Protein AF-A0A1D2X1B5-F1 (afdb_monomer_lite)

Secondary structure (DSSP, 8-state):
-EEETTT--EEEEETTEEEEEE-HHHHHHHHHHHHHH-TTPPTT-EEEEEEEEEEETT-TT---EEEEEEE-SSSS-EEEEEESSSSEEEEEEEETTTTEEEEEEEETT-SSPPPHHHHHHH--S-------------

Structure (mmCIF, N/CA/C/O backbone):
data_AF-A0A1D2X1B5-F1
#
_entry.id   AF-A0A1D2X1B5-F1
#
loop_
_atom_site.group_PDB
_atom_site.id
_atom_site.type_symbol
_atom_site.label_atom_id
_atom_site.label_alt_id
_atom_site.label_comp_id
_atom_site.label_asym_id
_atom_site.label_entity_id
_atom_site.label_seq_id
_atom_site.pdbx_PDB_ins_code
_atom_site.Cartn_x
_atom_site.Cartn_y
_atom_site.Cartn_z
_atom_site.occupancy
_atom_site.B_iso_or_equiv
_atom_site.auth_seq_id
_atom_site.auth_comp_id
_atom_site.auth_asym_id
_atom_site.auth_atom_id
_atom_site.pdbx_PDB_model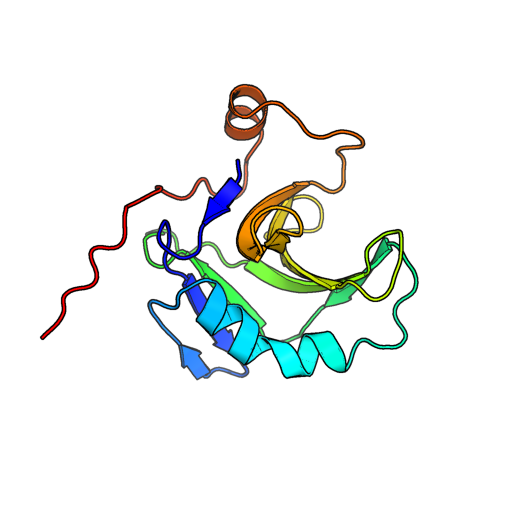_num
ATOM 1 N N . MET A 1 1 ? 13.114 2.960 -1.027 1.00 80.9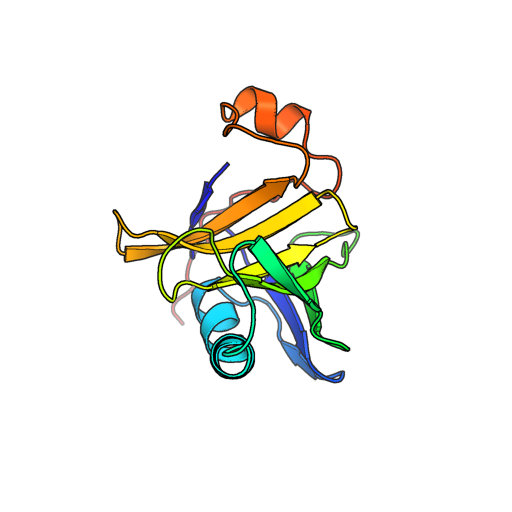4 1 MET A N 1
ATOM 2 C CA . MET A 1 1 ? 12.493 3.451 -2.267 1.00 80.94 1 MET A CA 1
ATOM 3 C C . MET A 1 1 ? 11.207 4.162 -1.895 1.00 80.94 1 MET A C 1
ATOM 5 O O . MET A 1 1 ? 10.284 3.548 -1.377 1.00 80.94 1 MET A O 1
ATOM 9 N N . ILE A 1 2 ? 11.167 5.473 -2.127 1.00 85.00 2 ILE A N 1
ATOM 10 C CA . ILE A 1 2 ? 9.976 6.302 -1.906 1.00 85.00 2 ILE A CA 1
ATOM 11 C C . ILE A 1 2 ? 9.406 6.650 -3.273 1.00 85.00 2 ILE A C 1
ATOM 13 O O . ILE A 1 2 ? 10.155 7.104 -4.138 1.00 85.00 2 ILE A O 1
ATOM 17 N N . ILE A 1 3 ? 8.114 6.418 -3.468 1.00 89.50 3 ILE A N 1
ATOM 18 C CA . ILE A 1 3 ? 7.373 6.707 -4.693 1.00 89.50 3 ILE A CA 1
ATOM 19 C C . ILE A 1 3 ? 6.394 7.843 -4.396 1.00 89.50 3 ILE A C 1
ATOM 21 O O . ILE A 1 3 ? 5.643 7.755 -3.426 1.00 89.50 3 ILE A O 1
ATOM 25 N N . THR A 1 4 ? 6.398 8.906 -5.192 1.00 89.69 4 THR A N 1
ATOM 26 C CA . THR A 1 4 ? 5.467 10.033 -5.037 1.00 89.69 4 THR A CA 1
ATOM 27 C C . THR A 1 4 ? 4.195 9.850 -5.860 1.00 89.69 4 THR A C 1
ATOM 29 O O . THR A 1 4 ? 4.115 9.005 -6.749 1.00 89.69 4 THR A O 1
ATOM 32 N N . ASP A 1 5 ? 3.187 10.665 -5.547 1.00 87.25 5 ASP A N 1
ATOM 33 C CA . ASP A 1 5 ? 1.843 10.648 -6.146 1.00 87.25 5 ASP A CA 1
ATOM 34 C C . ASP A 1 5 ? 1.804 10.621 -7.687 1.00 87.25 5 ASP A C 1
ATOM 36 O O . ASP A 1 5 ? 0.871 10.094 -8.283 1.00 87.25 5 ASP A O 1
ATOM 40 N N . ASP A 1 6 ? 2.821 11.183 -8.335 1.00 84.69 6 ASP A N 1
ATOM 41 C CA . ASP A 1 6 ? 2.952 11.345 -9.782 1.00 84.69 6 ASP A CA 1
ATOM 42 C C . ASP A 1 6 ? 3.903 10.339 -10.457 1.00 84.69 6 ASP A C 1
ATOM 44 O O . ASP A 1 6 ? 4.164 10.459 -11.657 1.00 84.69 6 ASP A O 1
ATOM 48 N N . GLU A 1 7 ? 4.445 9.371 -9.714 1.00 89.06 7 GLU A N 1
ATOM 49 C CA . GLU A 1 7 ? 5.424 8.400 -10.229 1.00 89.06 7 GLU A CA 1
ATOM 50 C C . GLU A 1 7 ? 4.824 7.046 -10.622 1.00 89.06 7 GLU A C 1
ATOM 52 O O . GLU A 1 7 ? 5.462 6.294 -11.363 1.00 89.06 7 GLU A O 1
ATOM 57 N N . VAL A 1 8 ? 3.636 6.712 -10.117 1.00 92.19 8 VAL A N 1
ATOM 58 C CA . VAL A 1 8 ? 2.948 5.442 -10.386 1.00 92.19 8 VAL A CA 1
ATOM 59 C C . VAL A 1 8 ? 1.444 5.653 -10.460 1.00 92.19 8 VAL A C 1
ATOM 61 O O . VAL A 1 8 ? 0.914 6.634 -9.942 1.00 92.19 8 VAL A O 1
ATOM 64 N N . LEU A 1 9 ? 0.766 4.696 -11.084 1.00 94.81 9 LEU A N 1
ATOM 65 C CA . LEU A 1 9 ? -0.683 4.582 -11.064 1.00 94.81 9 LEU A CA 1
ATOM 66 C C . LEU A 1 9 ? -1.060 3.229 -10.470 1.00 94.81 9 LEU A C 1
ATOM 68 O O . LEU A 1 9 ? -0.366 2.232 -10.695 1.00 94.81 9 LEU A O 1
ATOM 72 N N . LEU A 1 10 ? -2.134 3.219 -9.689 1.00 95.38 10 LEU A N 1
ATOM 73 C CA . LEU A 1 10 ? -2.640 2.038 -9.006 1.00 95.38 10 LEU A CA 1
ATOM 74 C C . LEU A 1 10 ? -4.047 1.704 -9.501 1.00 95.38 10 LEU A C 1
ATOM 76 O O . LEU A 1 10 ? -4.882 2.583 -9.710 1.00 95.38 10 LEU A O 1
ATOM 80 N N . ASP A 1 11 ? -4.329 0.418 -9.614 1.00 96.44 11 ASP A N 1
ATOM 81 C CA . ASP A 1 11 ? -5.674 -0.105 -9.783 1.00 96.44 11 ASP A CA 1
ATOM 82 C C . ASP A 1 11 ? -6.150 -0.635 -8.429 1.00 96.44 11 ASP A C 1
ATOM 84 O O . ASP A 1 11 ? -5.431 -1.364 -7.743 1.00 96.44 11 ASP A O 1
ATOM 88 N N . LEU A 1 12 ? -7.366 -0.273 -8.033 1.00 97.00 12 LEU A N 1
ATOM 89 C CA . LEU A 1 12 ? -7.957 -0.644 -6.754 1.00 97.00 12 LEU A CA 1
ATOM 90 C C . LEU A 1 12 ? -9.274 -1.379 -6.994 1.00 97.00 12 LEU A C 1
ATOM 92 O O . LEU A 1 12 ? -10.125 -0.927 -7.753 1.00 97.00 12 LEU A O 1
ATOM 96 N N . THR A 1 13 ? -9.460 -2.515 -6.332 1.00 96.75 13 THR A N 1
ATOM 97 C CA . THR A 1 13 ? -10.741 -3.225 -6.275 1.00 96.75 13 THR A CA 1
ATOM 98 C C . THR A 1 13 ? -11.328 -3.068 -4.880 1.00 96.75 13 THR A C 1
ATOM 100 O O . THR A 1 13 ? -10.628 -3.358 -3.913 1.00 96.75 13 THR A O 1
ATOM 103 N N . ILE A 1 14 ? -12.584 -2.628 -4.772 1.00 95.62 14 ILE A N 1
ATOM 104 C CA . ILE A 1 14 ? -13.337 -2.502 -3.513 1.00 95.62 14 ILE A CA 1
ATOM 105 C C . ILE A 1 14 ? -14.706 -3.154 -3.707 1.00 95.62 14 ILE A C 1
ATOM 107 O O . ILE A 1 14 ? -15.506 -2.658 -4.502 1.00 95.62 14 ILE A O 1
ATOM 111 N N . ASP A 1 15 ? -14.979 -4.244 -2.986 1.00 93.44 15 ASP A N 1
ATOM 112 C CA . ASP A 1 15 ? -16.260 -4.970 -3.055 1.00 93.44 15 ASP A CA 1
ATOM 113 C C . ASP A 1 15 ? -16.695 -5.237 -4.510 1.00 93.44 15 ASP A C 1
ATOM 115 O O . ASP A 1 15 ? -17.774 -4.840 -4.946 1.00 93.44 15 ASP A O 1
ATOM 119 N N . ASP A 1 16 ? -15.787 -5.840 -5.285 1.00 91.38 16 ASP A N 1
ATOM 120 C CA . ASP A 1 16 ? -15.926 -6.162 -6.715 1.00 91.38 16 ASP A CA 1
ATOM 121 C C . ASP A 1 16 ? -16.009 -4.962 -7.683 1.00 91.38 16 ASP A C 1
ATOM 123 O O . ASP A 1 16 ? -16.007 -5.152 -8.902 1.00 91.38 16 ASP A O 1
ATOM 127 N N . ASN A 1 17 ? -15.996 -3.722 -7.186 1.00 95.44 17 ASN A N 1
ATOM 128 C CA . ASN A 1 17 ? -15.881 -2.527 -8.022 1.00 95.44 17 ASN A CA 1
ATOM 129 C C . ASN A 1 17 ? -14.416 -2.238 -8.336 1.00 95.44 17 ASN A C 1
ATOM 131 O O . ASN A 1 17 ? -13.589 -2.165 -7.429 1.00 95.44 17 ASN A O 1
ATOM 135 N N . ILE A 1 18 ? -14.105 -2.043 -9.617 1.00 94.88 18 ILE A N 1
ATOM 136 C CA . ILE A 1 18 ? -12.741 -1.813 -10.096 1.00 94.88 18 ILE A CA 1
ATOM 137 C C . ILE A 1 18 ? -12.561 -0.335 -10.446 1.00 94.88 18 ILE A C 1
ATOM 139 O O . ILE A 1 18 ? -13.276 0.209 -11.288 1.00 94.88 18 ILE A O 1
ATOM 143 N N . TYR A 1 19 ? -11.558 0.282 -9.834 1.00 96.62 19 TYR A N 1
ATOM 144 C CA . TYR A 1 19 ? -11.094 1.639 -10.080 1.00 96.62 19 TYR A CA 1
ATOM 145 C C . TYR A 1 19 ? -9.697 1.552 -10.690 1.00 96.62 19 TYR A C 1
ATOM 147 O O . TYR A 1 19 ? -8.836 0.861 -10.154 1.00 96.62 19 TYR A O 1
ATOM 155 N N . LEU A 1 20 ? -9.474 2.211 -11.824 1.00 95.38 20 LEU A N 1
ATOM 156 C CA . LEU A 1 20 ? -8.248 2.057 -12.609 1.00 95.38 20 LEU A CA 1
ATOM 157 C C . LEU A 1 20 ? -7.469 3.365 -12.683 1.00 95.38 20 LEU A C 1
ATOM 159 O O . LEU A 1 20 ? -8.075 4.436 -12.735 1.00 95.38 20 LEU A O 1
ATOM 163 N N . ASN A 1 21 ? -6.148 3.255 -12.815 1.00 94.38 21 ASN A N 1
ATOM 164 C CA . ASN A 1 21 ? -5.233 4.371 -13.059 1.00 94.38 21 ASN A CA 1
ATOM 165 C C . ASN A 1 21 ? -5.338 5.499 -12.018 1.00 94.38 21 ASN A C 1
ATOM 167 O O . ASN A 1 21 ? -5.353 6.682 -12.365 1.00 94.38 21 ASN A O 1
ATOM 171 N N . LEU A 1 22 ? -5.435 5.130 -10.745 1.00 95.12 22 LEU A N 1
ATOM 172 C CA . LEU A 1 22 ? -5.545 6.056 -9.627 1.00 95.12 22 LEU A CA 1
ATOM 173 C C . LEU A 1 22 ? -4.174 6.577 -9.202 1.00 95.12 22 LEU A C 1
ATOM 175 O O . LEU A 1 22 ? -3.198 5.822 -9.159 1.00 95.12 22 LEU A O 1
ATOM 179 N N . LYS A 1 23 ? -4.112 7.850 -8.811 1.00 95.62 23 LYS A N 1
ATOM 180 C CA . LYS A 1 23 ? -2.959 8.381 -8.080 1.00 95.62 23 LYS A CA 1
ATOM 181 C C . LYS A 1 23 ? -2.985 7.923 -6.626 1.00 95.62 23 LYS A C 1
ATOM 183 O O . LYS A 1 23 ? -4.001 7.448 -6.118 1.00 95.62 23 LYS A O 1
ATOM 188 N N . LEU A 1 24 ? -1.870 8.105 -5.923 1.00 95.19 24 LEU A N 1
ATOM 189 C CA . LEU A 1 24 ? -1.762 7.743 -4.506 1.00 95.19 24 LEU A CA 1
ATOM 190 C C . LEU A 1 24 ? -2.776 8.505 -3.634 1.00 95.19 24 LEU A C 1
ATOM 192 O O . LEU A 1 24 ? -3.325 7.946 -2.688 1.00 95.19 24 LEU A O 1
ATOM 196 N N . SER A 1 25 ? -3.032 9.767 -3.968 1.00 94.56 25 SER A N 1
ATOM 197 C CA . SER A 1 25 ? -4.026 10.638 -3.339 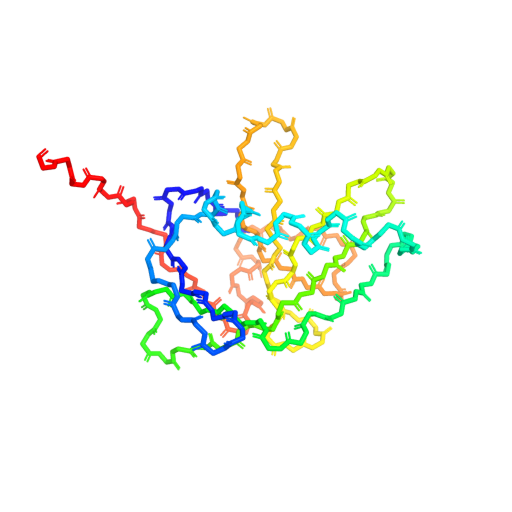1.00 94.56 25 SER A CA 1
ATOM 198 C C . SER A 1 25 ? -5.459 10.161 -3.570 1.00 94.56 25 SER A C 1
ATOM 200 O O . SER A 1 25 ? -6.211 10.066 -2.604 1.00 94.56 25 SER A O 1
ATOM 202 N N . ASP A 1 26 ? -5.811 9.770 -4.798 1.00 95.44 26 ASP A N 1
ATOM 203 C CA . ASP A 1 26 ? -7.133 9.205 -5.109 1.00 95.44 26 ASP A CA 1
ATOM 204 C C . ASP A 1 26 ? -7.375 7.900 -4.324 1.00 95.44 26 ASP A C 1
ATOM 206 O O . ASP A 1 26 ? -8.457 7.662 -3.783 1.00 95.44 26 ASP A O 1
ATOM 210 N N . VAL A 1 27 ? -6.344 7.053 -4.214 1.00 95.81 27 VAL A N 1
ATOM 211 C CA . VAL A 1 27 ? -6.397 5.816 -3.419 1.00 95.81 27 VAL A CA 1
ATOM 212 C C . VAL A 1 27 ? -6.575 6.111 -1.928 1.00 95.81 27 VAL A C 1
ATOM 214 O O . VAL A 1 27 ? -7.338 5.415 -1.255 1.00 95.81 27 VAL A O 1
ATOM 217 N N . GLU A 1 28 ? -5.890 7.127 -1.396 1.00 94.88 28 GLU A N 1
ATOM 218 C CA . GLU A 1 28 ? -6.059 7.553 -0.004 1.00 94.88 28 GLU A CA 1
ATOM 219 C C . GLU A 1 28 ? -7.494 7.999 0.265 1.00 94.88 28 GLU A C 1
ATOM 221 O O . GLU A 1 28 ? -8.095 7.514 1.224 1.00 94.88 28 GLU A O 1
ATOM 226 N N . GLU A 1 29 ? -8.061 8.829 -0.614 1.00 95.56 29 GLU A N 1
ATOM 227 C CA . GLU A 1 29 ? -9.418 9.355 -0.478 1.00 95.56 29 GLU A CA 1
ATOM 228 C C . GLU A 1 29 ? -10.459 8.226 -0.465 1.00 95.56 29 GLU A C 1
ATOM 230 O O . GLU A 1 29 ? -11.315 8.173 0.425 1.00 95.56 29 GLU A O 1
ATOM 235 N N . LEU A 1 30 ? -10.343 7.266 -1.390 1.00 96.00 30 LEU A N 1
ATOM 236 C CA . LEU A 1 30 ? -11.228 6.096 -1.449 1.00 96.00 30 LEU A CA 1
ATOM 237 C C . LEU A 1 30 ? -11.149 5.231 -0.183 1.00 96.00 30 LEU A C 1
ATOM 239 O O . LEU A 1 30 ? -12.152 4.655 0.247 1.00 96.00 30 LEU A O 1
ATOM 243 N N . LEU A 1 31 ? -9.968 5.138 0.433 1.00 95.12 31 LEU A N 1
ATOM 244 C CA . LEU A 1 31 ? -9.721 4.293 1.603 1.00 95.12 31 LEU A CA 1
ATOM 245 C C . LEU A 1 31 ? -9.799 5.043 2.943 1.00 95.12 31 LEU A C 1
ATOM 247 O O . LEU A 1 31 ? -9.702 4.423 4.011 1.00 95.12 31 LEU A O 1
ATOM 251 N N . LEU A 1 32 ? -10.020 6.359 2.920 1.00 93.38 32 LEU A N 1
ATOM 252 C CA . LEU A 1 32 ? -9.990 7.222 4.100 1.00 93.38 32 LEU A CA 1
ATOM 253 C C . LEU A 1 32 ? -11.007 6.786 5.159 1.00 93.38 32 LEU A C 1
ATOM 255 O O . LEU A 1 32 ? -10.696 6.734 6.350 1.00 93.38 32 LEU A O 1
ATOM 259 N N . SER A 1 33 ? -12.218 6.417 4.742 1.00 92.06 33 SER A N 1
ATOM 260 C CA . SER A 1 33 ? -13.276 5.969 5.655 1.00 92.06 33 SER A CA 1
ATOM 261 C C . SER A 1 33 ? -12.878 4.704 6.431 1.00 92.06 33 SER A C 1
ATOM 263 O O . SER A 1 33 ? -13.085 4.628 7.647 1.00 92.06 33 SER A O 1
ATOM 265 N N . TYR A 1 34 ? -12.223 3.750 5.766 1.00 91.62 34 TYR A N 1
ATOM 266 C CA . TYR A 1 34 ? -11.698 2.523 6.368 1.00 91.62 34 TYR A CA 1
ATOM 267 C C . TYR A 1 34 ? -10.530 2.805 7.319 1.00 91.62 34 TYR A C 1
ATOM 269 O O . TYR A 1 34 ? -10.454 2.263 8.423 1.00 91.62 34 TYR A O 1
ATOM 277 N N . LYS A 1 35 ? -9.634 3.713 6.930 1.00 90.00 35 LYS A N 1
ATOM 278 C CA . LYS A 1 35 ? -8.516 4.166 7.765 1.00 90.00 35 LYS A CA 1
ATOM 279 C C . LYS A 1 35 ? -9.004 4.845 9.050 1.00 90.00 35 LYS A C 1
ATOM 281 O O . LYS A 1 35 ? -8.464 4.589 10.128 1.00 90.00 35 LYS A O 1
ATOM 286 N N . LEU A 1 36 ? -10.047 5.672 8.960 1.00 87.94 36 LEU A N 1
ATOM 287 C CA . LEU A 1 36 ? -10.639 6.381 10.099 1.00 87.94 36 LEU A CA 1
ATOM 288 C C . LEU A 1 36 ? -11.498 5.487 11.002 1.00 87.94 36 LEU A C 1
ATOM 290 O O . LEU A 1 36 ? -11.628 5.793 12.191 1.00 87.94 36 LEU A O 1
ATOM 294 N N . SER A 1 37 ? -12.085 4.406 10.481 1.00 85.62 37 SER A N 1
ATOM 295 C CA . SER A 1 37 ? -12.891 3.468 11.275 1.00 85.62 37 SER A CA 1
ATOM 296 C C . SER A 1 37 ? -12.036 2.557 12.165 1.00 85.62 37 SER A C 1
ATOM 298 O O . SER A 1 37 ? -12.493 2.133 13.229 1.00 85.62 37 SER A O 1
ATOM 300 N N . ALA A 1 38 ? -10.758 2.357 11.827 1.00 80.19 38 ALA A N 1
ATOM 301 C CA . ALA A 1 38 ? -9.785 1.578 12.597 1.00 80.19 38 ALA A CA 1
ATOM 302 C C . ALA A 1 38 ? -9.282 2.291 13.881 1.00 80.19 38 ALA A C 1
ATOM 304 O O . ALA A 1 38 ? -8.083 2.323 14.193 1.00 80.19 38 ALA A O 1
ATOM 305 N N . LYS A 1 39 ? -10.191 2.904 14.652 1.00 72.88 39 LYS A N 1
ATOM 306 C CA . LYS A 1 39 ? -9.858 3.723 15.834 1.00 72.88 39 LYS A CA 1
ATOM 307 C C . LYS A 1 39 ? -9.230 2.923 16.973 1.00 72.88 39 LYS A C 1
ATOM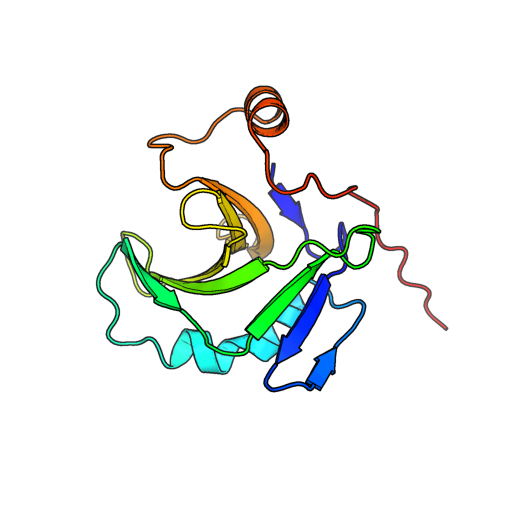 309 O O . LYS A 1 39 ? -8.367 3.458 17.661 1.00 72.88 39 LYS A O 1
ATOM 314 N N . LEU A 1 40 ? -9.643 1.666 17.132 1.00 82.12 40 LEU A N 1
ATOM 315 C CA . LEU A 1 40 ? -9.300 0.808 18.271 1.00 82.12 40 LEU A CA 1
ATOM 316 C C . LEU A 1 40 ? -7.980 0.037 18.125 1.00 82.12 40 LEU A C 1
ATOM 318 O O . LEU A 1 40 ? -7.595 -0.650 19.067 1.00 82.12 40 LEU A O 1
ATOM 322 N N . LEU A 1 41 ? -7.291 0.138 16.982 1.00 85.56 41 LEU A N 1
ATOM 323 C CA . LEU A 1 41 ? -5.984 -0.500 16.804 1.00 85.56 41 LEU A CA 1
ATOM 324 C C . LEU A 1 41 ? -5.001 -0.008 17.873 1.00 85.56 41 LEU A C 1
ATOM 326 O O . LEU A 1 41 ? -4.935 1.197 18.148 1.00 85.56 41 LEU A O 1
ATOM 330 N N . LYS A 1 42 ? -4.218 -0.922 18.453 1.00 88.38 42 LYS A N 1
ATOM 331 C CA . LYS A 1 42 ? -3.069 -0.558 19.292 1.00 88.38 42 LYS A CA 1
ATOM 332 C C . LYS A 1 42 ? -1.849 -0.262 18.414 1.00 88.38 42 LYS A C 1
ATOM 334 O O . LYS A 1 42 ? -1.825 -0.640 17.242 1.00 88.38 42 LYS A O 1
ATOM 339 N N . PRO A 1 43 ? -0.842 0.463 18.930 1.00 89.75 43 PRO A N 1
ATOM 340 C CA . PRO A 1 43 ? 0.390 0.700 18.188 1.00 89.75 43 PRO A CA 1
ATOM 341 C C . PRO A 1 43 ? 1.008 -0.605 17.681 1.00 89.75 43 PRO A C 1
ATOM 343 O O . PRO A 1 43 ? 1.048 -1.594 18.413 1.00 89.75 43 PRO A O 1
ATOM 346 N N . LYS A 1 44 ? 1.505 -0.584 16.442 1.00 87.62 44 LYS A N 1
ATOM 347 C CA . LYS A 1 44 ? 2.046 -1.736 15.705 1.00 87.62 44 LYS A CA 1
ATOM 348 C C . LYS A 1 44 ? 1.044 -2.844 15.370 1.00 87.62 44 LYS A C 1
ATOM 350 O O . LYS A 1 44 ? 1.452 -3.902 14.896 1.00 87.62 44 LYS A O 1
ATOM 355 N N . GLU A 1 45 ? -0.251 -2.628 15.577 1.00 90.31 45 GLU A N 1
ATOM 356 C CA . GLU A 1 45 ? -1.273 -3.557 15.104 1.00 90.31 45 GLU A CA 1
ATOM 357 C C . GLU A 1 45 ? -1.756 -3.172 13.707 1.00 90.31 45 GLU A C 1
ATOM 359 O O . GLU A 1 45 ? -1.776 -1.999 13.318 1.00 90.31 45 GLU A O 1
ATOM 364 N N . SER A 1 46 ? -2.182 -4.187 12.959 1.00 91.19 46 SER A N 1
ATOM 365 C CA . SER A 1 46 ? -2.867 -4.002 11.688 1.00 91.19 46 SER A CA 1
ATOM 366 C C . SER A 1 46 ? -4.189 -4.752 11.660 1.00 91.19 46 SER A C 1
ATOM 368 O O . SER A 1 46 ? -4.370 -5.767 12.333 1.00 91.19 46 SER A O 1
ATOM 370 N N . PHE A 1 47 ? -5.114 -4.240 10.862 1.00 90.94 47 PHE A N 1
ATOM 371 C CA . PHE A 1 47 ? -6.387 -4.873 10.558 1.00 90.94 47 PHE A CA 1
ATOM 372 C C . PHE A 1 47 ? -6.505 -5.024 9.044 1.00 90.94 47 PHE A C 1
ATOM 374 O O . PHE A 1 47 ? -6.237 -4.077 8.306 1.00 90.94 47 PHE A O 1
ATOM 381 N N . SER A 1 48 ? -6.880 -6.218 8.587 1.00 92.38 48 SER A N 1
ATOM 382 C CA . SER A 1 48 ? -7.038 -6.499 7.159 1.00 92.38 48 SER A CA 1
ATOM 383 C C . SER A 1 48 ? -8.404 -6.043 6.669 1.00 92.38 48 SER A C 1
ATOM 385 O O . SER A 1 48 ? -9.420 -6.337 7.297 1.00 92.38 48 SER A O 1
ATOM 387 N N . LEU A 1 49 ? -8.417 -5.354 5.532 1.00 92.25 49 LEU A N 1
ATOM 388 C CA . LEU A 1 49 ? -9.636 -4.981 4.835 1.00 92.25 49 LEU A CA 1
ATOM 389 C C . LEU A 1 49 ? -9.986 -6.091 3.846 1.00 92.25 49 LEU A C 1
ATOM 391 O O . LEU A 1 49 ? -9.263 -6.341 2.883 1.00 92.25 49 LEU A O 1
ATOM 395 N N . ASN A 1 50 ? -11.088 -6.785 4.116 1.00 90.31 50 ASN A N 1
ATOM 396 C CA . ASN A 1 50 ? -11.582 -7.834 3.230 1.00 90.31 50 ASN A CA 1
ATOM 397 C C . ASN A 1 50 ? -12.088 -7.220 1.920 1.00 90.31 50 ASN A C 1
ATOM 399 O O . ASN A 1 50 ? -12.611 -6.112 1.933 1.00 90.31 50 ASN A O 1
ATOM 403 N N . ASN A 1 51 ? -11.958 -7.960 0.816 1.00 92.12 51 ASN A N 1
ATOM 404 C CA . ASN A 1 51 ? -12.420 -7.564 -0.522 1.00 92.12 51 ASN A CA 1
ATOM 405 C C . ASN A 1 51 ? -11.821 -6.253 -1.060 1.00 92.12 51 ASN A C 1
ATOM 407 O O . ASN A 1 51 ? -12.369 -5.669 -1.996 1.00 92.12 51 ASN A O 1
ATOM 411 N N . ILE A 1 52 ? -10.701 -5.799 -0.486 1.00 95.69 52 ILE A N 1
ATOM 412 C CA . ILE A 1 52 ? -9.959 -4.638 -0.970 1.00 95.69 52 ILE A CA 1
ATOM 413 C C . ILE A 1 52 ? -8.566 -5.075 -1.407 1.00 95.69 52 ILE A C 1
ATOM 415 O O . ILE A 1 52 ? -7.752 -5.527 -0.594 1.00 95.69 52 ILE A O 1
ATOM 419 N N . TYR A 1 53 ? -8.291 -4.908 -2.698 1.00 95.31 53 TYR A N 1
ATOM 420 C CA . TYR A 1 53 ? -7.027 -5.298 -3.318 1.00 95.31 53 TYR A CA 1
ATOM 421 C C . TYR A 1 53 ? -6.498 -4.180 -4.200 1.00 95.31 53 TYR A C 1
ATOM 423 O O . TYR A 1 53 ? -7.274 -3.487 -4.853 1.00 95.31 53 TYR A O 1
ATOM 431 N N . MET A 1 54 ? -5.181 -4.054 -4.252 1.00 96.31 54 MET A N 1
ATOM 432 C CA . MET A 1 54 ? -4.472 -3.131 -5.127 1.00 96.31 54 MET A CA 1
ATOM 433 C C . MET A 1 54 ? -3.582 -3.916 -6.093 1.00 96.31 54 MET A C 1
ATOM 435 O O . MET A 1 54 ? -3.051 -4.963 -5.728 1.00 96.31 54 MET A O 1
ATOM 439 N N . SER A 1 55 ? -3.408 -3.412 -7.307 1.00 96.25 55 SER A N 1
ATOM 440 C CA . SER A 1 55 ? -2.318 -3.792 -8.210 1.00 96.25 55 SER A CA 1
ATOM 441 C C . SER A 1 55 ? -1.726 -2.539 -8.845 1.00 96.25 55 SER A C 1
ATOM 443 O O . SER A 1 55 ? -2.429 -1.547 -9.023 1.00 96.25 55 SER A O 1
ATOM 445 N N . PHE A 1 56 ? -0.452 -2.566 -9.221 1.00 94.69 56 PHE A N 1
ATOM 446 C CA . PHE A 1 56 ? 0.123 -1.475 -10.009 1.00 94.69 56 PHE A CA 1
ATOM 447 C C . PHE A 1 56 ? -0.449 -1.516 -11.432 1.00 94.69 56 PHE A C 1
ATOM 449 O O . PHE A 1 56 ? -0.518 -2.586 -12.036 1.00 94.69 56 PHE A O 1
ATOM 456 N N . SER A 1 57 ? -0.880 -0.375 -11.976 1.00 93.50 57 SER A N 1
ATOM 457 C CA . SER A 1 57 ? -1.561 -0.333 -13.284 1.00 93.50 57 SER A CA 1
ATOM 458 C C . SER A 1 57 ? -0.647 -0.752 -14.445 1.00 93.50 57 SER A C 1
ATOM 460 O O . SER A 1 57 ? -1.124 -1.204 -15.485 1.00 93.50 57 SER A O 1
ATOM 462 N N . ASP A 1 58 ? 0.672 -0.605 -14.288 1.00 90.12 58 ASP A N 1
ATOM 463 C CA . ASP A 1 58 ? 1.689 -1.007 -15.266 1.00 90.12 58 ASP A CA 1
ATOM 464 C C . ASP A 1 58 ? 2.240 -2.427 -15.041 1.00 90.12 58 ASP A C 1
ATOM 466 O O . ASP A 1 58 ? 3.116 -2.881 -15.787 1.00 90.12 58 ASP A O 1
ATOM 470 N N . ASP A 1 59 ? 1.730 -3.144 -14.038 1.00 90.25 59 ASP A N 1
ATOM 471 C CA . ASP A 1 59 ? 2.100 -4.524 -13.761 1.00 90.25 59 ASP A CA 1
ATOM 472 C C . ASP A 1 59 ? 1.350 -5.496 -14.682 1.00 90.25 59 ASP A C 1
ATOM 474 O O . ASP A 1 59 ? 0.149 -5.743 -14.539 1.00 90.25 59 ASP A O 1
ATOM 478 N N . SER A 1 60 ? 2.083 -6.088 -15.628 1.00 86.81 60 SER A N 1
ATOM 479 C CA . SER A 1 60 ? 1.550 -7.084 -16.559 1.00 86.81 60 SER A CA 1
ATOM 480 C C . SER A 1 60 ? 1.074 -8.360 -15.871 1.00 86.81 60 SER A C 1
ATOM 482 O O . SER A 1 60 ? 0.134 -8.990 -16.359 1.00 86.81 60 SER A O 1
ATOM 484 N N . ASP A 1 61 ? 1.698 -8.722 -14.750 1.00 88.31 61 ASP A N 1
ATOM 485 C CA . ASP A 1 61 ? 1.374 -9.934 -13.996 1.00 88.31 61 ASP A CA 1
ATOM 486 C C . ASP A 1 61 ? 0.215 -9.694 -13.021 1.00 88.31 61 ASP A C 1
ATOM 488 O O . ASP A 1 61 ? -0.355 -10.644 -12.477 1.00 88.31 61 ASP A O 1
ATOM 492 N N . LYS A 1 62 ? -0.184 -8.423 -12.855 1.00 85.62 62 LYS A N 1
ATOM 493 C CA . LYS A 1 62 ? -1.262 -7.969 -11.972 1.00 85.62 62 LYS A CA 1
ATOM 494 C C . LYS A 1 62 ? -1.127 -8.562 -10.572 1.00 85.62 62 LYS A C 1
ATOM 496 O O . LYS A 1 62 ? -2.087 -9.135 -10.039 1.00 85.62 62 LYS A O 1
ATOM 501 N N . ASN A 1 63 ? 0.063 -8.431 -9.985 1.00 91.94 63 ASN A N 1
ATOM 502 C CA . ASN A 1 63 ? 0.322 -8.834 -8.612 1.00 91.94 63 ASN A CA 1
ATOM 503 C C . ASN A 1 63 ? -0.696 -8.155 -7.696 1.00 91.94 63 ASN A C 1
ATOM 505 O O . ASN A 1 63 ? -0.910 -6.941 -7.749 1.00 91.94 63 ASN A O 1
ATOM 509 N N . LYS A 1 64 ? -1.368 -8.974 -6.887 1.00 94.25 64 LYS A N 1
ATOM 510 C CA . LYS A 1 64 ? -2.454 -8.529 -6.020 1.00 94.25 64 LYS A CA 1
ATOM 511 C C . LYS A 1 64 ? -1.926 -8.284 -4.621 1.00 94.25 64 LYS A C 1
ATOM 513 O O . LYS A 1 64 ? -1.467 -9.208 -3.958 1.00 94.25 64 LYS A O 1
ATOM 518 N N . PHE A 1 65 ? -2.100 -7.060 -4.152 1.00 96.75 65 PHE A N 1
ATOM 519 C CA . PHE A 1 65 ? -1.738 -6.637 -2.814 1.00 96.75 65 PHE A CA 1
ATOM 520 C C . PHE A 1 65 ? -2.993 -6.460 -1.962 1.00 96.75 65 PHE A C 1
ATOM 522 O O . PHE A 1 65 ? -3.901 -5.700 -2.299 1.00 96.75 65 PHE A O 1
ATOM 529 N N . PHE A 1 66 ? -3.043 -7.156 -0.835 1.00 96.62 66 PHE A N 1
ATOM 530 C CA . PHE A 1 66 ? -4.144 -7.129 0.117 1.00 96.62 66 PHE A CA 1
ATOM 531 C C . PHE A 1 66 ? -4.054 -5.895 1.005 1.00 96.62 66 PHE A C 1
ATOM 533 O O . PHE A 1 66 ? -3.015 -5.616 1.607 1.00 96.62 66 PHE A O 1
ATOM 540 N N . CYS A 1 67 ? -5.159 -5.167 1.119 1.00 96.62 67 CYS A N 1
ATOM 541 C CA . CYS A 1 67 ? -5.183 -3.930 1.878 1.00 96.62 67 CYS A CA 1
ATOM 542 C C . CYS A 1 67 ? -5.287 -4.188 3.391 1.00 96.62 67 CYS A C 1
ATOM 544 O O . CYS A 1 67 ? -6.094 -4.992 3.865 1.00 96.62 67 CYS A O 1
ATOM 546 N N . ARG A 1 68 ? -4.479 -3.478 4.178 1.00 95.69 68 ARG A N 1
ATOM 547 C CA . ARG A 1 68 ? -4.521 -3.459 5.643 1.00 95.69 68 ARG A CA 1
ATOM 548 C C . ARG A 1 68 ? -4.391 -2.030 6.144 1.00 95.69 68 ARG A C 1
ATOM 550 O O . ARG A 1 68 ? -3.684 -1.219 5.561 1.00 95.69 68 ARG A O 1
ATOM 557 N N . ILE A 1 69 ? -5.013 -1.730 7.275 1.00 94.81 69 ILE A N 1
ATOM 558 C CA . ILE A 1 69 ? -4.753 -0.493 8.013 1.00 94.81 69 ILE A CA 1
ATOM 559 C C . ILE A 1 69 ? -3.788 -0.816 9.140 1.00 94.81 69 ILE A C 1
ATOM 561 O O . ILE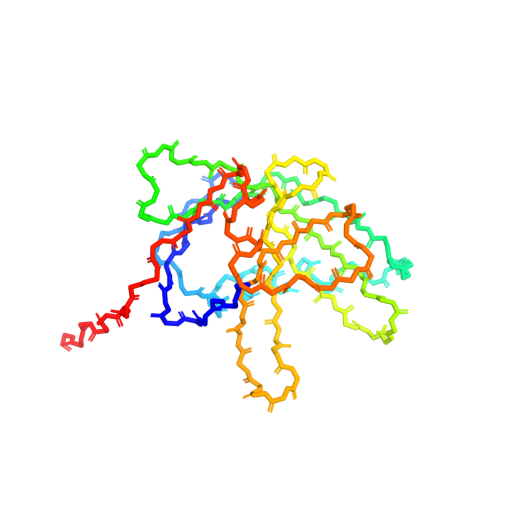 A 1 69 ? -4.084 -1.672 9.970 1.00 94.81 69 ILE A O 1
ATOM 565 N N . TYR A 1 70 ? -2.650 -0.131 9.178 1.00 92.94 70 TYR A N 1
ATOM 566 C CA . TYR A 1 70 ? -1.622 -0.290 10.202 1.00 92.94 70 TYR A CA 1
ATOM 567 C C . TYR A 1 70 ? -1.534 0.958 11.068 1.00 92.94 70 TYR A C 1
ATOM 569 O O . TYR A 1 70 ? -1.485 2.075 10.552 1.00 92.94 70 TYR A O 1
ATOM 577 N N . LYS A 1 71 ? -1.498 0.780 12.390 1.00 90.00 71 LYS A N 1
ATOM 578 C CA . LYS A 1 71 ? -1.267 1.877 13.331 1.00 90.00 71 LYS A CA 1
ATOM 579 C C . LYS A 1 71 ? 0.213 1.953 13.687 1.00 90.00 71 LYS A C 1
ATOM 581 O O . LYS A 1 71 ? 0.791 0.985 14.180 1.00 90.00 71 LYS A O 1
ATOM 586 N N . THR A 1 72 ? 0.809 3.121 13.484 1.00 85.88 72 THR A N 1
ATOM 587 C CA . THR A 1 72 ? 2.224 3.361 13.784 1.00 85.88 72 THR A CA 1
ATOM 588 C C . THR A 1 72 ? 2.495 3.381 15.296 1.00 85.88 72 THR A C 1
ATOM 590 O O . THR A 1 72 ? 1.584 3.326 16.127 1.00 85.88 72 THR A O 1
ATOM 59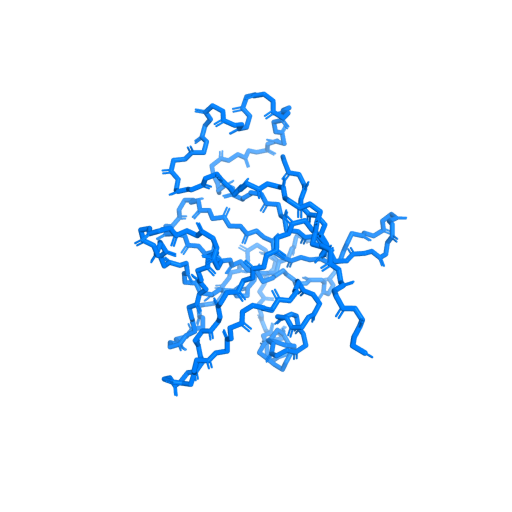3 N N . LEU A 1 73 ? 3.783 3.393 15.653 1.00 81.94 73 LEU A N 1
ATOM 594 C CA . LEU A 1 73 ? 4.289 3.353 17.030 1.00 81.94 73 LEU A CA 1
ATOM 595 C C . LEU A 1 73 ? 3.763 4.495 17.909 1.00 81.94 73 LEU A C 1
ATOM 597 O O . LEU A 1 73 ? 3.437 4.267 19.073 1.00 81.94 73 LEU A O 1
ATOM 601 N N . GLU A 1 74 ? 3.667 5.700 17.349 1.00 68.06 74 GLU A N 1
ATOM 602 C CA . GLU A 1 74 ? 3.327 6.917 18.081 1.00 68.06 74 GLU A CA 1
ATOM 603 C C . GLU A 1 74 ? 2.197 7.686 17.385 1.00 68.06 74 GLU A C 1
ATOM 605 O O . GLU A 1 74 ? 2.110 7.738 16.159 1.00 68.06 74 GLU A O 1
ATOM 610 N N . GLY A 1 75 ? 1.312 8.286 18.186 1.00 69.62 75 GLY A N 1
ATOM 611 C CA . GLY A 1 75 ? 0.267 9.192 17.709 1.00 69.62 75 GLY A CA 1
ATOM 612 C C . GLY A 1 75 ? -1.001 8.528 17.159 1.00 69.62 75 GLY A C 1
ATOM 613 O O . GLY A 1 75 ? -1.376 7.392 17.485 1.00 69.62 75 GLY A O 1
ATOM 614 N N . THR A 1 76 ? -1.741 9.305 16.368 1.00 72.62 76 THR A N 1
ATOM 615 C CA . THR A 1 76 ? -2.998 8.902 15.716 1.00 72.62 76 THR A CA 1
ATOM 616 C C . THR A 1 76 ? -2.801 8.420 14.287 1.00 72.62 76 THR A C 1
ATOM 618 O O . THR A 1 76 ? -3.783 8.036 13.646 1.00 72.62 76 THR A O 1
ATOM 621 N N . ASP A 1 77 ? -1.562 8.415 13.811 1.00 83.75 77 ASP A N 1
ATOM 622 C CA . ASP A 1 77 ? -1.255 8.138 12.421 1.00 83.75 77 ASP A CA 1
ATOM 623 C C . ASP A 1 77 ? -1.487 6.671 12.085 1.00 83.75 77 ASP A C 1
ATOM 625 O O . ASP A 1 77 ? -1.299 5.745 12.885 1.00 83.75 77 ASP A O 1
ATOM 629 N N . ARG A 1 78 ? -1.992 6.480 10.873 1.00 89.19 78 ARG A N 1
ATOM 630 C CA . ARG A 1 78 ? -2.303 5.179 10.303 1.00 89.19 78 ARG A CA 1
ATOM 631 C C . ARG A 1 78 ? -1.807 5.164 8.879 1.00 89.19 78 ARG A C 1
ATOM 633 O O . ARG A 1 78 ? -1.991 6.139 8.150 1.00 89.19 78 ARG A O 1
ATOM 640 N N . TRP A 1 79 ? -1.203 4.059 8.497 1.00 93.62 79 TRP A N 1
ATOM 641 C CA . TRP A 1 79 ? -0.799 3.809 7.126 1.00 93.62 79 TRP A CA 1
ATOM 642 C C . TRP A 1 79 ? -1.778 2.837 6.490 1.00 93.62 79 TRP A C 1
ATOM 644 O O . TRP A 1 79 ? -2.379 2.002 7.176 1.00 93.62 79 TRP A O 1
ATOM 654 N N . ILE A 1 80 ? -1.932 2.957 5.178 1.00 96.06 80 ILE A N 1
ATOM 655 C CA . ILE A 1 80 ? -2.578 1.930 4.370 1.00 96.06 80 ILE A CA 1
ATOM 656 C C . ILE A 1 80 ? -1.450 1.032 3.870 1.00 96.06 80 ILE A C 1
ATOM 658 O O . ILE A 1 80 ? -0.554 1.499 3.177 1.00 96.06 80 ILE A O 1
ATOM 662 N N . LEU A 1 81 ? -1.451 -0.234 4.266 1.00 96.56 81 LEU A N 1
ATOM 663 C CA . LEU A 1 81 ? -0.508 -1.226 3.772 1.00 96.56 81 LEU A CA 1
ATOM 664 C C . LEU A 1 81 ? -1.165 -2.036 2.660 1.00 96.56 81 LEU A C 1
ATOM 666 O O . LEU A 1 81 ? -2.234 -2.606 2.853 1.00 96.56 81 LEU A O 1
ATOM 670 N N . PHE A 1 82 ? -0.494 -2.138 1.528 1.00 97.00 82 PHE A N 1
ATOM 671 C CA . PHE A 1 82 ? -0.815 -3.045 0.443 1.00 97.00 82 PHE A CA 1
ATOM 672 C C . PHE A 1 82 ? 0.171 -4.205 0.487 1.00 97.00 82 PHE A C 1
ATOM 674 O O . PHE A 1 82 ? 1.301 -4.094 0.023 1.00 97.00 82 PHE A O 1
ATOM 681 N N . MET A 1 83 ? -0.245 -5.307 1.096 1.00 96.69 83 MET A N 1
ATOM 682 C CA . MET A 1 83 ? 0.617 -6.436 1.427 1.00 96.69 83 MET A CA 1
ATOM 683 C C . MET A 1 83 ? 0.511 -7.543 0.380 1.00 96.69 83 MET A C 1
ATOM 685 O O . MET A 1 83 ? -0.595 -7.998 0.096 1.00 96.69 83 MET A O 1
ATOM 689 N N . MET A 1 84 ? 1.635 -8.006 -0.167 1.00 95.31 84 MET A N 1
ATOM 690 C CA . MET A 1 84 ? 1.646 -9.193 -1.034 1.00 95.31 84 MET A CA 1
ATOM 691 C C . MET A 1 84 ? 1.448 -10.459 -0.193 1.00 95.31 84 MET A C 1
ATOM 693 O O . MET A 1 84 ? 0.685 -11.356 -0.548 1.00 95.31 84 MET A O 1
ATOM 697 N N . ASP A 1 85 ? 2.096 -10.492 0.970 1.00 92.69 85 ASP A N 1
ATOM 698 C CA . ASP A 1 85 ? 2.006 -11.570 1.947 1.00 92.69 85 ASP A CA 1
ATOM 699 C C . ASP A 1 85 ? 2.048 -11.022 3.391 1.00 92.69 85 ASP A C 1
ATOM 701 O O . ASP A 1 85 ? 1.593 -9.916 3.672 1.00 92.69 85 ASP A O 1
ATOM 705 N N . ASN A 1 86 ? 2.513 -11.805 4.367 1.00 90.00 86 ASN A N 1
ATOM 706 C CA . ASN A 1 86 ? 2.620 -11.340 5.757 1.00 90.00 86 ASN A CA 1
ATOM 707 C C . ASN A 1 86 ? 3.928 -10.589 6.063 1.00 90.00 86 ASN A C 1
ATOM 709 O O . ASN A 1 86 ? 4.074 -10.045 7.160 1.00 90.00 86 ASN A O 1
ATOM 713 N N . ILE A 1 87 ? 4.873 -10.588 5.129 1.00 91.31 87 ILE A N 1
ATOM 714 C CA . ILE A 1 87 ? 6.227 -10.071 5.283 1.00 91.31 87 ILE A CA 1
ATOM 715 C C . ILE A 1 87 ? 6.365 -8.748 4.542 1.00 91.31 87 ILE A C 1
ATOM 717 O O . ILE A 1 87 ? 6.777 -7.765 5.156 1.00 91.31 87 ILE A O 1
ATOM 721 N N . GLU A 1 88 ? 5.998 -8.705 3.264 1.00 94.19 88 GLU A N 1
ATOM 722 C CA . GLU A 1 88 ? 6.310 -7.581 2.387 1.00 94.19 88 GLU A CA 1
ATOM 723 C C . GLU A 1 88 ? 5.108 -6.990 1.642 1.00 94.19 88 GLU A C 1
ATOM 725 O O . GLU A 1 88 ? 4.068 -7.621 1.416 1.00 94.19 88 GLU A O 1
ATOM 730 N N . GLY A 1 89 ? 5.272 -5.730 1.253 1.00 95.19 89 GLY A N 1
ATOM 731 C CA . GLY A 1 89 ? 4.287 -4.969 0.508 1.00 95.19 89 GLY A CA 1
ATOM 732 C C . GLY A 1 89 ? 4.686 -3.509 0.369 1.00 95.19 89 GLY A C 1
ATOM 733 O O . GLY A 1 89 ? 5.865 -3.168 0.356 1.00 95.19 89 GLY A O 1
ATOM 734 N N . TYR A 1 90 ? 3.687 -2.639 0.303 1.00 95.81 90 TYR A N 1
ATOM 735 C CA . TYR A 1 90 ? 3.858 -1.201 0.160 1.00 95.81 90 TYR A CA 1
ATOM 736 C C . TYR A 1 90 ? 3.035 -0.434 1.191 1.00 95.81 90 TYR A C 1
ATOM 738 O O . TYR A 1 90 ? 1.862 -0.725 1.396 1.00 95.81 90 TYR A O 1
ATOM 746 N N . ALA A 1 91 ? 3.631 0.566 1.831 1.00 95.31 91 ALA A N 1
ATOM 747 C CA . ALA A 1 91 ? 2.971 1.468 2.762 1.00 95.31 91 ALA A CA 1
ATOM 748 C C . ALA A 1 91 ? 2.645 2.797 2.078 1.00 95.31 91 ALA A C 1
ATOM 750 O O . ALA A 1 91 ? 3.541 3.493 1.606 1.00 95.31 91 ALA A O 1
ATOM 751 N N . LEU A 1 92 ? 1.365 3.158 2.062 1.00 96.38 92 LEU A N 1
ATOM 752 C CA . LEU A 1 92 ? 0.840 4.437 1.601 1.00 96.38 92 LEU A CA 1
ATOM 753 C C . LEU A 1 92 ? 0.574 5.352 2.802 1.00 96.38 92 LEU A C 1
ATOM 755 O O . LEU A 1 92 ? -0.204 5.014 3.706 1.00 96.38 92 LEU A O 1
ATOM 759 N N . TYR A 1 93 ? 1.205 6.525 2.804 1.00 93.88 93 TYR A N 1
ATOM 760 C CA . TYR A 1 93 ? 1.073 7.516 3.870 1.00 93.88 93 TYR A CA 1
ATOM 761 C C . TYR A 1 93 ? 1.413 8.932 3.392 1.00 93.88 93 TYR A C 1
ATOM 763 O O . TYR A 1 93 ? 1.958 9.134 2.310 1.00 93.88 93 TYR A O 1
ATOM 771 N N . MET A 1 94 ? 1.063 9.923 4.212 1.00 92.69 94 MET A N 1
ATOM 772 C CA . MET A 1 94 ? 1.477 11.308 4.005 1.00 92.69 94 MET A CA 1
ATOM 773 C C . MET A 1 94 ? 2.862 11.500 4.619 1.00 92.69 94 MET A C 1
ATOM 775 O O . MET A 1 94 ? 3.029 11.302 5.824 1.00 92.69 94 MET A O 1
ATOM 779 N N . ASP A 1 95 ? 3.846 11.887 3.817 1.00 89.88 95 ASP A N 1
ATOM 780 C CA . ASP A 1 95 ? 5.172 12.219 4.324 1.00 89.88 95 ASP A CA 1
ATOM 781 C C . ASP A 1 95 ? 5.105 13.516 5.160 1.00 89.88 95 ASP A C 1
ATOM 783 O O . ASP A 1 95 ? 4.675 14.551 4.642 1.00 89.88 95 ASP A O 1
ATOM 787 N N . PRO A 1 96 ? 5.526 13.507 6.439 1.00 86.62 96 PRO A N 1
ATOM 788 C CA . PRO A 1 96 ? 5.361 14.655 7.334 1.00 86.62 96 PRO A CA 1
ATOM 789 C C . PRO A 1 96 ? 6.300 15.824 7.009 1.00 86.62 96 PRO A C 1
ATOM 791 O O . PRO A 1 96 ? 6.059 16.943 7.455 1.00 86.62 96 PRO A O 1
ATOM 794 N N . THR A 1 97 ? 7.370 15.586 6.245 1.00 88.06 97 THR A N 1
ATOM 795 C CA . THR A 1 97 ? 8.367 16.612 5.907 1.00 88.06 97 THR A CA 1
ATOM 796 C C . THR A 1 97 ? 7.935 17.404 4.678 1.00 88.06 97 THR A C 1
ATOM 798 O O . THR A 1 97 ? 8.104 18.619 4.609 1.00 88.06 97 THR A O 1
ATOM 801 N N . THR A 1 98 ? 7.374 16.708 3.692 1.00 88.62 98 THR A N 1
ATOM 802 C CA . THR A 1 98 ? 6.994 17.268 2.391 1.00 88.62 98 THR A CA 1
ATOM 803 C C . THR A 1 98 ? 5.495 17.520 2.257 1.00 88.62 98 THR A C 1
ATOM 805 O O . THR A 1 98 ? 5.091 18.241 1.345 1.00 88.62 98 THR A O 1
ATOM 808 N N . ASN A 1 99 ? 4.682 16.957 3.157 1.00 88.81 99 ASN A N 1
ATOM 809 C CA . ASN A 1 99 ? 3.220 16.977 3.118 1.00 88.81 99 ASN A CA 1
ATOM 810 C C . ASN A 1 99 ? 2.662 16.466 1.778 1.00 88.81 99 ASN A C 1
ATOM 812 O O . ASN A 1 99 ? 1.740 17.047 1.202 1.00 88.81 99 ASN A O 1
ATOM 816 N N . LYS A 1 100 ? 3.279 15.401 1.256 1.00 91.00 100 LYS A N 1
ATOM 817 C CA . LYS A 1 100 ? 2.883 14.727 0.017 1.00 91.00 100 LYS A CA 1
ATOM 818 C C . LYS A 1 100 ? 2.564 13.265 0.282 1.00 91.00 100 LYS A C 1
ATOM 820 O O . LYS A 1 100 ? 3.195 12.633 1.127 1.00 91.00 100 LYS A O 1
ATOM 825 N N . MET A 1 101 ? 1.620 12.727 -0.486 1.00 93.75 101 MET A N 1
ATOM 826 C CA . MET A 1 101 ? 1.350 11.295 -0.484 1.00 93.75 101 MET A CA 1
ATOM 827 C C . MET A 1 101 ? 2.528 10.540 -1.086 1.00 93.75 101 MET A C 1
ATOM 829 O O . MET A 1 101 ? 3.020 10.884 -2.166 1.00 93.75 101 MET A O 1
ATOM 833 N N . VAL A 1 102 ? 2.964 9.514 -0.363 1.00 95.00 102 VAL A N 1
ATOM 834 C CA . VAL A 1 102 ? 4.058 8.640 -0.760 1.00 95.00 102 VAL A CA 1
ATOM 835 C C . VAL A 1 102 ? 3.688 7.179 -0.561 1.00 95.00 102 VAL A C 1
ATOM 837 O O . VAL A 1 102 ? 2.938 6.823 0.350 1.00 95.00 102 VAL A O 1
ATOM 840 N N . LEU A 1 103 ? 4.251 6.339 -1.418 1.00 95.00 103 LEU A N 1
ATOM 841 C CA . LEU A 1 103 ? 4.202 4.891 -1.340 1.00 95.00 103 LEU A CA 1
ATOM 842 C C . LEU A 1 103 ? 5.638 4.386 -1.163 1.00 95.00 103 LEU A C 1
ATOM 844 O O . LEU A 1 103 ? 6.498 4.653 -2.000 1.00 95.00 103 LEU A O 1
ATOM 848 N N . SER A 1 104 ? 5.926 3.681 -0.075 1.00 93.44 104 SER A N 1
ATOM 849 C CA . SER A 1 104 ? 7.248 3.091 0.170 1.00 93.44 104 SER A CA 1
ATOM 850 C C . SER A 1 104 ? 7.142 1.582 0.293 1.00 93.44 104 SER A C 1
ATOM 852 O O . SER A 1 104 ? 6.128 1.080 0.774 1.00 93.44 104 SER A O 1
ATOM 854 N N . TRP A 1 105 ? 8.178 0.841 -0.093 1.00 94.31 105 TRP A N 1
ATOM 855 C CA . TRP A 1 105 ? 8.213 -0.584 0.230 1.00 94.31 105 TRP A CA 1
ATOM 856 C C . TRP A 1 105 ? 8.211 -0.771 1.751 1.00 94.31 105 TRP A C 1
ATOM 858 O O . TRP A 1 105 ? 8.789 0.019 2.503 1.00 94.31 105 TRP A O 1
ATOM 868 N N . TYR A 1 106 ? 7.503 -1.796 2.203 1.00 92.69 106 TYR A N 1
ATOM 869 C CA . TYR A 1 106 ? 7.380 -2.178 3.598 1.00 92.69 106 TYR A CA 1
ATOM 870 C C . TYR A 1 106 ? 7.794 -3.636 3.748 1.00 92.69 106 TYR A C 1
ATOM 872 O O . TYR A 1 106 ? 7.320 -4.498 3.011 1.00 92.69 106 TYR A O 1
ATOM 880 N N . ASN A 1 107 ? 8.629 -3.907 4.748 1.00 92.12 107 ASN A N 1
ATOM 881 C CA . ASN A 1 107 ? 9.015 -5.254 5.136 1.00 92.12 107 ASN A CA 1
ATOM 882 C C . ASN A 1 107 ? 8.986 -5.370 6.664 1.00 92.12 107 ASN A C 1
ATOM 884 O O . ASN A 1 107 ? 9.665 -4.617 7.364 1.00 92.12 107 ASN A O 1
ATOM 888 N N . SER A 1 108 ? 8.197 -6.308 7.185 1.00 88.69 108 SER A N 1
ATOM 889 C CA . SER A 1 108 ? 7.975 -6.468 8.627 1.00 88.69 108 SER A CA 1
ATOM 890 C C . SER A 1 108 ? 9.177 -7.033 9.389 1.00 88.69 108 SER A C 1
ATOM 892 O O . SER A 1 108 ? 9.214 -6.941 10.616 1.00 88.69 108 SER A O 1
ATOM 894 N N . LEU A 1 109 ? 10.161 -7.599 8.684 1.00 89.31 109 LEU A N 1
ATOM 895 C CA . LEU A 1 109 ? 11.378 -8.164 9.271 1.00 89.31 109 LEU A CA 1
ATOM 896 C C . LEU A 1 109 ? 12.493 -7.124 9.443 1.00 89.31 109 LEU A C 1
ATOM 898 O O . LEU A 1 109 ? 13.490 -7.404 10.111 1.00 89.31 109 LEU A O 1
ATOM 902 N N . LEU A 1 110 ? 12.347 -5.935 8.851 1.00 86.94 110 LEU A N 1
ATOM 903 C CA . LEU A 1 110 ? 13.326 -4.861 8.974 1.00 86.94 110 LEU A CA 1
ATOM 904 C C . LEU A 1 110 ? 13.112 -4.070 10.266 1.00 86.94 110 LEU A C 1
ATOM 906 O O . LEU A 1 110 ? 12.031 -3.545 10.529 1.00 86.94 110 LEU A O 1
ATOM 910 N N . ASN A 1 111 ? 14.179 -3.946 11.056 1.00 80.44 111 ASN A N 1
ATOM 911 C CA . ASN A 1 111 ? 14.200 -3.084 12.241 1.00 80.44 111 ASN A CA 1
ATOM 912 C C . ASN A 1 111 ? 14.651 -1.652 11.914 1.00 80.44 111 ASN A C 1
ATOM 914 O O . ASN A 1 111 ? 14.324 -0.725 12.650 1.00 80.44 111 ASN A O 1
ATOM 918 N N . GLU A 1 112 ? 15.392 -1.481 10.818 1.00 82.00 112 GLU A N 1
ATOM 919 C CA . GLU A 1 112 ? 15.936 -0.207 10.355 1.00 82.00 112 GLU A CA 1
ATOM 920 C C . GLU A 1 112 ? 15.713 -0.068 8.842 1.00 82.00 112 GLU A C 1
ATOM 922 O O . GLU A 1 112 ? 15.691 -1.080 8.133 1.00 82.00 112 GLU A O 1
ATOM 927 N N . PRO A 1 113 ? 15.530 1.163 8.334 1.00 80.62 113 PRO A N 1
ATOM 928 C CA . PRO A 1 113 ? 15.408 1.397 6.903 1.00 80.62 113 PRO A CA 1
ATOM 929 C C . PRO A 1 113 ? 16.712 1.039 6.182 1.00 80.62 113 PRO A C 1
ATOM 931 O O . PRO A 1 113 ? 17.809 1.345 6.651 1.00 80.62 113 PRO A O 1
ATOM 934 N N . LEU A 1 114 ? 16.583 0.421 5.011 1.00 85.44 114 LEU A N 1
ATOM 935 C CA . LEU A 1 114 ? 17.710 0.152 4.126 1.00 85.44 114 LEU A CA 1
ATOM 936 C C . LEU A 1 114 ? 18.013 1.371 3.249 1.00 85.44 114 LEU A C 1
ATOM 938 O O . LEU A 1 114 ? 17.179 2.258 3.058 1.00 85.44 114 LEU A O 1
ATOM 942 N N . ASN A 1 115 ? 19.219 1.401 2.683 1.00 87.06 115 ASN A N 1
ATOM 943 C CA . ASN A 1 115 ? 19.494 2.294 1.561 1.00 87.06 115 ASN A CA 1
ATOM 944 C C . ASN A 1 115 ? 18.736 1.813 0.306 1.00 87.06 115 ASN A C 1
ATOM 946 O O . ASN A 1 115 ? 18.304 0.665 0.228 1.00 87.06 115 ASN A O 1
ATOM 950 N N . GLU A 1 116 ? 18.587 2.690 -0.689 1.00 84.19 116 GLU A N 1
ATOM 951 C CA . GLU A 1 116 ? 17.765 2.400 -1.870 1.00 84.19 116 GLU A CA 1
ATOM 952 C C . GLU A 1 116 ? 18.265 1.206 -2.701 1.00 84.19 116 GLU A C 1
ATOM 954 O O . GLU A 1 116 ? 17.446 0.474 -3.250 1.00 84.19 116 GLU A O 1
ATOM 959 N N . GLU A 1 117 ? 19.579 0.999 -2.792 1.00 85.75 117 GLU A N 1
ATOM 960 C CA . GLU A 1 117 ? 20.177 -0.098 -3.562 1.00 85.75 117 GLU A CA 1
ATOM 961 C C . GLU A 1 117 ? 19.879 -1.448 -2.902 1.00 85.75 117 GLU A C 1
ATOM 963 O O . GLU A 1 117 ? 19.273 -2.320 -3.519 1.00 85.75 117 GLU A O 1
ATOM 968 N N . SER A 1 118 ? 20.187 -1.574 -1.609 1.00 86.94 118 SER A N 1
ATOM 969 C CA . SER A 1 118 ? 19.893 -2.778 -0.828 1.00 86.94 118 SER A CA 1
ATOM 970 C C . SER A 1 118 ? 18.397 -3.071 -0.756 1.00 86.94 118 SER A C 1
ATOM 972 O O . SER A 1 118 ? 17.998 -4.230 -0.729 1.00 86.94 118 SER A O 1
ATOM 974 N N . GLU A 1 119 ? 17.560 -2.032 -0.734 1.00 86.69 119 GLU A N 1
ATOM 975 C CA . GLU A 1 119 ? 16.115 -2.210 -0.783 1.00 86.69 119 GLU A CA 1
ATOM 976 C C . GLU A 1 119 ? 15.675 -2.847 -2.104 1.00 86.69 119 GLU A C 1
ATOM 978 O O . GLU A 1 119 ? 14.959 -3.844 -2.086 1.00 86.69 119 GLU A O 1
ATOM 983 N N . ARG A 1 120 ? 16.144 -2.330 -3.248 1.00 85.44 120 ARG A N 1
ATOM 984 C CA . ARG A 1 120 ? 15.804 -2.880 -4.571 1.00 85.44 120 ARG A CA 1
ATOM 985 C C . ARG A 1 120 ? 16.214 -4.341 -4.722 1.00 85.44 120 ARG A C 1
ATOM 987 O O . ARG A 1 120 ? 15.456 -5.102 -5.313 1.00 85.44 120 ARG A O 1
ATOM 994 N N . ASP A 1 121 ? 17.362 -4.722 -4.170 1.00 87.50 121 ASP A N 1
ATOM 995 C CA . ASP A 1 121 ? 17.854 -6.103 -4.217 1.00 87.50 121 ASP A CA 1
ATOM 996 C C . ASP A 1 121 ? 17.044 -7.062 -3.327 1.00 87.50 121 ASP A C 1
ATOM 998 O O . ASP A 1 121 ? 17.062 -8.274 -3.547 1.00 87.50 121 ASP A O 1
ATOM 1002 N N . MET A 1 122 ? 16.338 -6.538 -2.319 1.00 90.88 122 MET A N 1
ATOM 1003 C CA . MET A 1 122 ? 15.552 -7.332 -1.370 1.00 90.88 122 MET A CA 1
ATOM 1004 C C . MET A 1 122 ? 14.060 -7.420 -1.698 1.00 90.88 122 MET A C 1
ATOM 1006 O O . MET A 1 122 ? 13.392 -8.297 -1.151 1.00 90.88 122 MET A O 1
ATOM 1010 N N . ILE A 1 123 ? 13.519 -6.537 -2.542 1.00 89.25 123 ILE A N 1
ATOM 1011 C CA . ILE A 1 123 ? 12.104 -6.590 -2.931 1.00 89.25 123 ILE A CA 1
ATOM 1012 C C . ILE A 1 123 ? 11.847 -7.874 -3.725 1.00 89.25 123 ILE A C 1
ATOM 1014 O O . ILE A 1 123 ? 12.403 -8.059 -4.808 1.00 89.25 123 ILE A O 1
ATOM 1018 N N . THR A 1 124 ? 10.954 -8.732 -3.227 1.00 90.31 124 THR A N 1
ATOM 1019 C CA . THR A 1 124 ? 10.564 -9.968 -3.926 1.00 90.31 124 THR A CA 1
ATOM 1020 C C . THR A 1 124 ? 9.164 -9.912 -4.531 1.00 90.31 124 THR A C 1
ATOM 1022 O O . THR A 1 124 ? 8.873 -10.691 -5.435 1.00 90.31 124 THR A O 1
ATOM 1025 N N . CYS A 1 125 ? 8.318 -8.974 -4.096 1.00 87.81 125 CYS A N 1
ATOM 1026 C CA . CYS A 1 125 ? 6.923 -8.905 -4.532 1.00 87.81 125 CYS A CA 1
ATOM 1027 C C . CYS A 1 125 ? 6.765 -8.290 -5.926 1.00 87.81 125 CYS A C 1
ATOM 1029 O O . CYS A 1 125 ? 6.223 -8.923 -6.824 1.00 87.81 125 CYS A O 1
ATOM 1031 N N . TYR A 1 126 ? 7.207 -7.047 -6.107 1.00 89.94 126 TYR A N 1
ATOM 1032 C CA . TYR A 1 126 ? 7.149 -6.317 -7.374 1.00 89.94 126 TYR A CA 1
ATOM 1033 C C . TYR A 1 126 ? 7.936 -5.019 -7.233 1.00 89.94 126 TYR A C 1
ATOM 1035 O O . TYR A 1 126 ? 7.803 -4.361 -6.205 1.00 89.94 126 TYR A O 1
ATOM 1043 N N . VAL A 1 127 ? 8.698 -4.610 -8.250 1.00 90.06 127 VAL A N 1
ATOM 1044 C CA . VAL A 1 127 ? 9.402 -3.316 -8.269 1.00 90.06 127 VAL A CA 1
ATOM 1045 C C . VAL A 1 127 ? 8.735 -2.394 -9.300 1.00 90.06 127 VAL A C 1
ATOM 1047 O O . VAL A 1 127 ? 8.915 -2.611 -10.502 1.00 90.06 127 VAL A O 1
ATOM 1050 N N . PRO A 1 128 ? 7.982 -1.363 -8.875 1.00 86.56 128 PRO A N 1
ATOM 1051 C CA . PRO A 1 128 ? 7.272 -0.472 -9.783 1.00 86.56 128 PRO A CA 1
ATOM 1052 C C . PRO A 1 128 ? 8.212 0.375 -10.633 1.00 86.56 128 PRO A C 1
ATOM 1054 O O . PRO A 1 128 ? 9.236 0.891 -10.169 1.00 86.56 128 PRO A O 1
ATOM 1057 N N . LYS A 1 129 ? 7.825 0.579 -11.895 1.00 85.44 129 LYS A N 1
ATOM 1058 C CA . LYS A 1 129 ? 8.562 1.443 -12.815 1.00 85.44 129 LYS A CA 1
ATOM 1059 C C . LYS A 1 129 ? 8.135 2.887 -12.597 1.00 85.44 129 LYS A C 1
ATOM 1061 O O . LYS A 1 129 ? 7.143 3.345 -13.157 1.00 85.44 129 LYS A O 1
ATOM 1066 N N . LYS A 1 130 ? 8.938 3.626 -11.828 1.00 81.56 130 LYS A N 1
ATOM 1067 C CA . LYS A 1 130 ? 8.787 5.078 -11.657 1.00 81.56 130 LYS A CA 1
ATOM 1068 C C . LYS A 1 130 ? 8.714 5.760 -13.021 1.00 81.56 130 LYS A C 1
ATOM 1070 O O . LYS A 1 130 ? 9.713 5.878 -13.733 1.00 81.56 130 LYS A O 1
ATOM 1075 N N . SER A 1 131 ? 7.527 6.218 -13.373 1.00 72.81 131 SER A N 1
ATOM 1076 C CA . SER A 1 131 ? 7.247 6.915 -14.617 1.00 72.81 131 SER A CA 1
ATOM 1077 C C . SER A 1 131 ? 6.632 8.244 -14.238 1.00 72.81 131 SER A C 1
ATOM 1079 O O . SER A 1 131 ? 5.613 8.267 -13.564 1.00 72.81 131 SER A O 1
ATOM 1081 N N . LYS A 1 132 ? 7.217 9.369 -14.666 1.00 62.81 132 LYS A N 1
ATOM 1082 C CA . LYS A 1 132 ? 6.536 10.659 -14.499 1.00 62.81 132 LYS A CA 1
ATOM 1083 C C . LYS A 1 132 ? 5.219 10.584 -15.262 1.00 62.81 132 LYS A C 1
ATOM 1085 O O . LYS A 1 132 ? 5.239 10.610 -16.498 1.00 62.81 132 LYS A O 1
ATOM 1090 N N . VAL A 1 133 ? 4.103 10.469 -14.545 1.00 57.84 133 VAL A N 1
ATOM 1091 C CA . VAL A 1 133 ? 2.767 10.457 -15.133 1.00 57.84 133 VAL A CA 1
ATOM 1092 C C . VAL A 1 133 ? 2.595 11.806 -15.820 1.00 57.84 133 VAL A C 1
ATOM 1094 O O . VAL A 1 133 ? 2.436 12.846 -15.182 1.00 57.84 133 VAL A O 1
ATOM 1097 N N . LYS A 1 134 ? 2.695 11.822 -17.153 1.00 45.09 134 LYS A N 1
ATOM 1098 C CA . LYS A 1 134 ? 2.351 13.011 -17.928 1.00 45.09 134 LYS A CA 1
ATOM 1099 C C . LYS A 1 134 ? 0.843 13.164 -17.824 1.00 45.09 134 LYS A C 1
ATOM 1101 O O . LYS A 1 134 ? 0.114 12.452 -18.505 1.00 45.09 134 LYS A O 1
ATOM 1106 N N . THR A 1 135 ? 0.382 14.084 -16.982 1.00 41.16 135 THR A N 1
ATOM 1107 C CA . THR A 1 135 ? -1.003 14.555 -17.025 1.00 41.16 135 THR A CA 1
ATOM 1108 C C . THR A 1 135 ? -1.275 15.051 -18.446 1.00 41.16 135 THR A C 1
ATOM 1110 O O . THR A 1 135 ? -0.774 16.103 -18.843 1.00 41.16 135 THR A O 1
ATOM 1113 N N . ILE A 1 136 ? -2.012 14.273 -19.240 1.00 40.06 136 ILE A N 1
ATOM 1114 C CA . ILE A 1 136 ? -2.549 14.744 -20.515 1.00 40.06 136 ILE A CA 1
ATOM 1115 C C . ILE A 1 136 ? -3.739 15.623 -20.142 1.00 40.06 136 ILE A C 1
ATOM 1117 O O . ILE A 1 136 ? -4.778 15.125 -19.718 1.00 40.06 136 ILE A O 1
ATOM 1121 N N . ILE A 1 137 ? -3.547 16.936 -20.220 1.00 36.19 137 ILE A N 1
ATOM 1122 C CA . ILE A 1 137 ? -4.638 17.902 -20.113 1.00 36.19 137 ILE A CA 1
ATOM 1123 C C . ILE A 1 137 ? -5.326 17.902 -21.485 1.00 36.19 137 ILE A C 1
ATOM 1125 O O . ILE A 1 137 ? -4.668 18.219 -22.479 1.00 36.19 137 ILE A O 1
ATOM 1129 N N . TYR A 1 138 ? -6.589 17.470 -21.535 1.00 35.91 138 TYR A N 1
ATOM 1130 C CA . TYR A 1 138 ? -7.456 17.603 -22.713 1.00 35.91 138 TYR A CA 1
ATOM 1131 C C . TYR A 1 138 ? -7.998 19.028 -22.831 1.00 35.91 138 TYR A C 1
ATOM 1133 O O . TYR A 1 138 ? -8.310 19.622 -21.772 1.00 35.91 138 TYR A O 1
#

Foldseek 3Di:
DKAFQQFFFKWKWAPNDIDGRHTLVRVCVVCVVVLVVPQPDDAQDKDWDPRIWMATRPDPVRQTFTWIWHHHRDDSDIWIFRHSDPFWGWTWDQDPVVRGIIIDIDGPPDPDDDDPVVVVVPDDRDDDGGDRRPPPDD

pLDDT: mean 88.06, std 11.54, range [35.91, 97.0]

Sequence (138 aa):
MIITDDEVLLDLTIDDNIYLNLKLSDVEELLLSYKLSAKLLKPKESFSLNNIYMSFSDDSDKNKFFCRIYKTLEGTDRWILFMMDNIEGYALYMDPTTNKMVLSWYNSLLNEPLNEESERDMITCYVPKKSKVKTIIY

Radius of gyration: 14.48 Å; chains: 1; bounding box: 36×30×42 Å